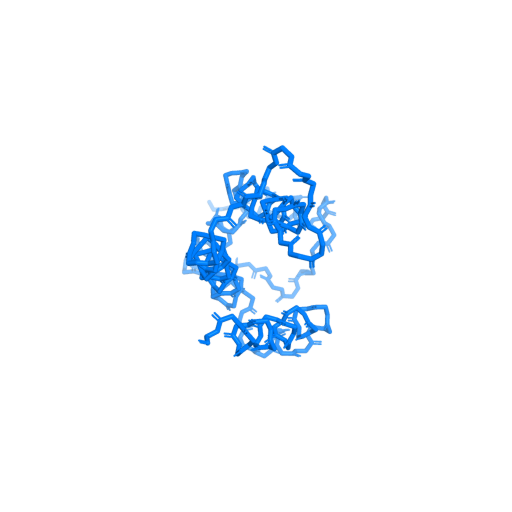Protein AF-A0A2J8MYC1-F1 (afdb_monomer_lite)

Organism: Pan troglodytes (NCBI:txid9598)

Secondary structure (DSSP, 8-state):
-HHHHHHHHHHHHHTT--GGG---SHHHHHHHHHHS-HHHHHHHHHHHHHHHHHTTTSSS--TTS---HHHHHHHHHHHHHHHHHHHHHHHHHH-HHHHHH-HHHHHHHHHHHHHHHH--

Sequence (120 aa):
MNYQEAAIYLQEGENNDKFFTHPKDAKALAAYLFAHNHLFYLMELATALLLLLLSLCEAPAVPALRLGIYVHATLELFALMVVVFELCMKLRWLGLHTFIRHKRTMVKTSVLVVQFVEAI

InterPro domains:
  IPR028801 Two pore channel protein 1 [PTHR46474] (1-120)

Radius of gyration: 17.8 Å; chains: 1; bounding box: 40×26×52 Å

pLDDT: mean 90.34, std 4.66, range [70.94, 95.94]

Structure (mmCIF, N/CA/C/O backbone):
data_AF-A0A2J8MYC1-F1
#
_entry.id   AF-A0A2J8MYC1-F1
#
loop_
_atom_site.group_PDB
_atom_site.id
_atom_site.type_symbol
_atom_site.label_atom_id
_atom_site.label_alt_id
_atom_site.label_comp_id
_atom_site.label_asym_id
_atom_site.label_entity_id
_atom_site.label_seq_id
_atom_site.pdbx_PDB_ins_code
_atom_site.Cartn_x
_atom_site.Cartn_y
_atom_site.Cartn_z
_atom_site.occupancy
_atom_site.B_iso_or_equiv
_atom_site.auth_seq_id
_atom_site.auth_comp_id
_atom_site.auth_asym_id
_atom_site.auth_atom_id
_atom_site.pdbx_PDB_model_num
ATOM 1 N N . MET A 1 1 ? 17.144 6.443 -23.215 1.00 70.94 1 MET A N 1
ATOM 2 C CA . MET A 1 1 ? 16.625 5.147 -22.730 1.00 70.94 1 MET A CA 1
ATOM 3 C C . MET A 1 1 ? 17.678 4.387 -21.931 1.00 70.94 1 MET A C 1
ATOM 5 O O . MET A 1 1 ? 17.438 4.162 -20.757 1.00 70.94 1 MET A O 1
ATOM 9 N N . ASN A 1 2 ? 18.870 4.122 -22.480 1.00 90.00 2 ASN A N 1
ATOM 10 C CA . ASN A 1 2 ? 19.908 3.313 -21.810 1.00 90.00 2 ASN A CA 1
ATOM 11 C C . ASN A 1 2 ? 20.358 3.839 -20.428 1.00 90.00 2 ASN A C 1
ATOM 13 O O . ASN A 1 2 ? 20.582 3.046 -19.524 1.00 90.00 2 ASN A O 1
ATOM 17 N N . TYR A 1 3 ? 20.454 5.163 -20.230 1.00 93.50 3 TYR A N 1
ATOM 18 C CA . TYR A 1 3 ? 20.803 5.736 -18.917 1.00 93.50 3 TYR A CA 1
ATOM 19 C C . TYR A 1 3 ? 19.743 5.468 -17.843 1.00 93.50 3 TYR A C 1
ATOM 21 O O . TYR A 1 3 ? 20.080 5.183 -16.700 1.00 93.50 3 TYR A O 1
ATOM 29 N N . GLN A 1 4 ? 18.462 5.554 -18.211 1.00 90.94 4 GLN A N 1
ATOM 30 C CA . GLN A 1 4 ? 17.353 5.323 -17.289 1.00 90.94 4 GLN A CA 1
ATOM 31 C C . GLN A 1 4 ? 17.255 3.844 -16.915 1.00 90.94 4 GLN A C 1
ATOM 33 O O . GLN A 1 4 ? 17.074 3.517 -15.751 1.00 90.94 4 GLN A O 1
ATOM 38 N N . GLU A 1 5 ? 17.421 2.957 -17.892 1.00 92.44 5 GLU A N 1
ATOM 39 C CA . GLU A 1 5 ? 17.435 1.514 -17.664 1.00 92.44 5 GLU A CA 1
ATOM 40 C C . GLU A 1 5 ? 18.603 1.097 -16.755 1.00 92.44 5 GLU A C 1
ATOM 42 O O . GLU A 1 5 ? 18.397 0.392 -15.770 1.00 92.44 5 GLU A O 1
ATOM 47 N N . ALA A 1 6 ? 19.813 1.612 -17.005 1.00 93.94 6 ALA A N 1
ATOM 48 C CA . ALA A 1 6 ? 20.972 1.363 -16.145 1.00 93.94 6 ALA A CA 1
ATOM 49 C C . ALA A 1 6 ? 20.764 1.876 -14.708 1.00 93.94 6 ALA A C 1
ATOM 51 O O . ALA A 1 6 ? 21.140 1.197 -13.753 1.00 93.94 6 ALA A O 1
ATOM 52 N N . ALA A 1 7 ? 20.131 3.043 -14.540 1.00 93.88 7 ALA A N 1
ATOM 53 C CA . ALA A 1 7 ? 19.781 3.564 -13.220 1.00 93.88 7 ALA A CA 1
ATOM 54 C C . ALA A 1 7 ? 18.770 2.662 -12.488 1.00 93.88 7 ALA A C 1
ATOM 56 O O . ALA A 1 7 ? 18.916 2.438 -11.289 1.00 93.88 7 ALA A O 1
ATOM 57 N N . ILE A 1 8 ? 17.789 2.098 -13.204 1.00 93.31 8 ILE A N 1
ATOM 58 C CA . ILE A 1 8 ? 16.823 1.147 -12.634 1.00 93.31 8 ILE A CA 1
ATOM 59 C C . ILE A 1 8 ? 17.525 -0.138 -12.190 1.00 93.31 8 ILE A C 1
ATOM 61 O O . ILE A 1 8 ? 17.277 -0.587 -11.079 1.00 93.31 8 ILE A O 1
ATOM 65 N N . TYR A 1 9 ? 18.452 -0.691 -12.978 1.00 93.88 9 TYR A N 1
ATOM 66 C CA . TYR A 1 9 ? 19.223 -1.869 -12.552 1.00 93.88 9 TYR A CA 1
ATOM 67 C C . TYR A 1 9 ? 20.029 -1.626 -11.268 1.00 93.88 9 TYR A C 1
ATOM 69 O O . TYR A 1 9 ? 20.112 -2.518 -10.423 1.00 93.88 9 TYR A O 1
ATOM 77 N N . LEU A 1 10 ? 20.609 -0.431 -11.102 1.00 94.81 10 LEU A N 1
ATOM 78 C CA . LEU A 1 10 ? 21.299 -0.059 -9.863 1.00 94.81 10 LEU A CA 1
ATOM 79 C C . LEU A 1 10 ? 20.326 -0.006 -8.675 1.00 94.81 10 LEU A C 1
ATOM 81 O O . LEU A 1 10 ? 20.633 -0.563 -7.624 1.00 94.81 10 LEU A O 1
ATOM 85 N N . GLN A 1 11 ? 19.144 0.592 -8.857 1.00 92.94 11 GLN A N 1
ATOM 86 C CA . GLN A 1 11 ? 18.101 0.657 -7.825 1.00 92.94 11 GLN A CA 1
ATOM 87 C C . GLN A 1 11 ? 17.522 -0.720 -7.473 1.00 92.94 11 GLN A C 1
ATOM 89 O O . GLN A 1 11 ? 17.318 -1.013 -6.296 1.00 92.94 11 GLN A O 1
ATOM 94 N N . GLU A 1 12 ? 17.265 -1.580 -8.460 1.00 93.69 12 GLU A N 1
ATOM 95 C CA . GLU A 1 12 ? 16.801 -2.955 -8.233 1.00 93.69 12 GLU A CA 1
ATOM 96 C C . GLU A 1 12 ? 17.860 -3.764 -7.470 1.00 93.69 12 GLU A C 1
ATOM 98 O O . GLU A 1 12 ? 17.528 -4.523 -6.557 1.00 93.69 12 GLU A O 1
ATOM 103 N N . GLY A 1 13 ? 19.141 -3.564 -7.804 1.00 94.00 13 GLY A N 1
ATOM 104 C CA . GLY A 1 13 ? 20.267 -4.171 -7.098 1.00 94.00 13 GLY A CA 1
ATOM 105 C C . GLY A 1 13 ? 20.380 -3.711 -5.643 1.00 94.00 13 GLY A C 1
ATOM 106 O O . GLY A 1 13 ? 20.555 -4.544 -4.754 1.00 94.00 13 GLY A O 1
ATOM 107 N N . GLU A 1 14 ? 20.233 -2.409 -5.390 1.00 95.00 14 GLU A N 1
ATOM 108 C CA . GLU A 1 14 ? 20.247 -1.823 -4.044 1.00 95.00 14 GLU A CA 1
ATOM 109 C C . GLU A 1 14 ? 19.081 -2.333 -3.180 1.00 95.00 14 GLU A C 1
ATOM 111 O O . GLU A 1 14 ? 19.285 -2.731 -2.033 1.00 95.00 14 GLU A O 1
ATOM 116 N N . ASN A 1 15 ? 17.869 -2.399 -3.742 1.00 92.56 15 ASN A N 1
ATOM 117 C CA . ASN A 1 15 ? 16.657 -2.814 -3.024 1.00 92.56 15 ASN A CA 1
ATOM 118 C C . ASN A 1 15 ? 16.456 -4.340 -2.952 1.00 92.56 15 ASN A C 1
ATOM 120 O O . ASN A 1 15 ? 15.480 -4.807 -2.359 1.00 92.56 15 ASN A O 1
ATOM 124 N N . ASN A 1 16 ? 17.380 -5.132 -3.514 1.00 92.31 16 ASN A N 1
ATOM 125 C CA . ASN A 1 16 ? 17.281 -6.596 -3.615 1.00 92.31 16 ASN A CA 1
ATOM 126 C C . ASN A 1 16 ? 15.995 -7.065 -4.325 1.00 92.31 16 ASN A C 1
ATOM 128 O O . ASN A 1 16 ? 15.409 -8.108 -3.993 1.00 92.31 16 ASN A O 1
ATOM 132 N N . ASP A 1 17 ? 15.570 -6.304 -5.331 1.00 89.25 17 ASP A N 1
ATOM 133 C CA . ASP A 1 17 ? 14.481 -6.699 -6.208 1.00 89.25 17 ASP A CA 1
ATOM 134 C C . ASP A 1 17 ? 14.947 -7.735 -7.229 1.00 89.25 17 ASP A C 1
ATOM 136 O O . ASP A 1 17 ? 16.123 -7.866 -7.579 1.00 89.25 17 ASP A O 1
ATOM 140 N N . LYS A 1 18 ? 14.009 -8.570 -7.676 1.00 89.88 18 LYS A N 1
ATOM 141 C CA . LYS A 1 18 ? 14.334 -9.668 -8.584 1.00 89.88 18 LYS A CA 1
ATOM 142 C C . LYS A 1 18 ? 14.294 -9.182 -10.028 1.00 89.88 18 LYS A C 1
ATOM 144 O O . LYS A 1 18 ? 13.241 -8.818 -10.530 1.00 89.88 18 LYS A O 1
ATOM 149 N N . PHE A 1 19 ? 15.401 -9.339 -10.749 1.00 90.31 19 PHE A N 1
ATOM 150 C CA . PHE A 1 19 ? 15.538 -8.902 -12.148 1.00 90.31 19 PHE A CA 1
ATOM 151 C C . PHE A 1 19 ? 14.535 -9.518 -13.144 1.00 90.31 19 PHE A C 1
ATOM 153 O O . PHE A 1 19 ? 14.404 -9.040 -14.267 1.00 90.31 19 PHE A O 1
ATOM 160 N N . PHE A 1 20 ? 13.796 -10.576 -12.780 1.00 88.19 20 PHE A N 1
ATOM 161 C CA . PHE A 1 20 ? 12.761 -11.128 -13.664 1.00 88.19 20 PHE A CA 1
ATOM 162 C C . PHE A 1 20 ? 11.530 -10.212 -13.797 1.00 88.19 20 PHE A C 1
ATOM 164 O O . PHE A 1 20 ? 10.758 -10.391 -14.738 1.00 88.19 20 PHE A O 1
ATOM 171 N N . THR A 1 21 ? 11.344 -9.245 -12.888 1.00 86.56 21 THR A N 1
ATOM 172 C CA . THR A 1 21 ? 10.276 -8.228 -12.950 1.00 86.56 21 THR A CA 1
ATOM 173 C C . THR A 1 21 ? 10.7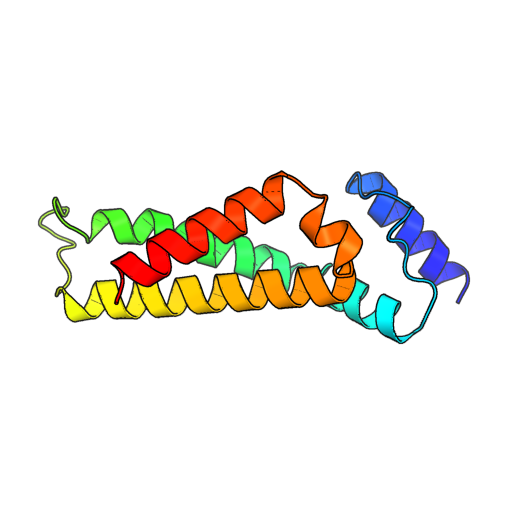35 -6.901 -13.553 1.00 86.56 21 THR A C 1
ATOM 175 O O . THR A 1 21 ? 10.002 -5.916 -13.469 1.00 86.56 21 THR A O 1
ATOM 178 N N . HIS A 1 22 ? 11.926 -6.869 -14.159 1.00 90.31 22 HIS A N 1
ATOM 179 C CA . HIS A 1 22 ? 12.486 -5.659 -14.749 1.00 90.31 22 HIS A CA 1
ATOM 180 C C . HIS A 1 22 ? 11.570 -5.095 -15.856 1.00 90.31 22 HIS A C 1
ATOM 182 O O . HIS A 1 22 ? 11.123 -5.855 -16.731 1.00 90.31 22 HIS A O 1
ATOM 188 N N . PRO A 1 23 ? 11.264 -3.783 -15.855 1.00 89.12 23 PRO A N 1
ATOM 189 C CA . PRO A 1 23 ? 10.338 -3.186 -16.812 1.00 89.12 23 PRO A CA 1
ATOM 190 C C . PRO A 1 23 ? 10.942 -3.100 -18.222 1.00 89.12 23 PRO A C 1
ATOM 192 O O . PRO A 1 23 ? 11.898 -2.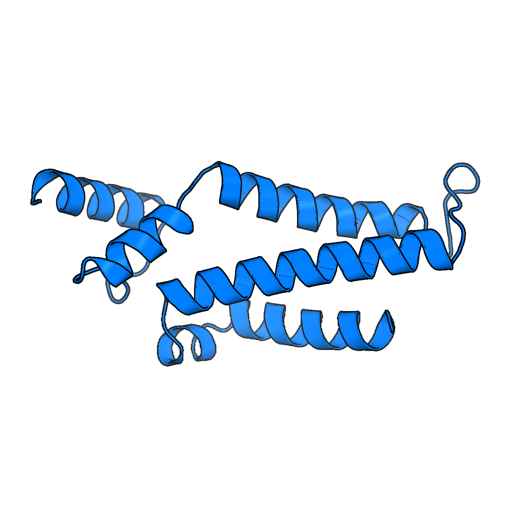370 -18.451 1.00 89.12 23 PRO A O 1
ATOM 195 N N . LYS A 1 24 ? 10.338 -3.795 -19.196 1.00 88.25 24 LYS A N 1
ATOM 196 C CA . LYS A 1 24 ? 10.781 -3.781 -20.611 1.00 88.25 24 LYS A CA 1
ATOM 197 C C . LYS A 1 24 ? 9.964 -2.856 -21.515 1.00 88.25 24 LYS A C 1
ATOM 199 O O . LYS A 1 24 ? 10.478 -2.341 -22.500 1.00 88.25 24 LYS A O 1
ATOM 204 N N . ASP A 1 25 ? 8.701 -2.620 -21.159 1.00 89.94 25 ASP A N 1
ATOM 205 C CA . ASP A 1 25 ? 7.767 -1.792 -21.926 1.00 89.94 25 ASP A CA 1
ATOM 206 C C . ASP A 1 25 ? 7.450 -0.483 -21.197 1.00 89.94 25 ASP A C 1
ATOM 208 O O . ASP A 1 25 ? 7.442 -0.427 -19.965 1.00 89.94 25 ASP A O 1
ATOM 212 N N . ALA A 1 26 ? 7.055 0.556 -21.940 1.00 88.00 26 ALA A N 1
ATOM 213 C CA . ALA A 1 26 ? 6.699 1.864 -21.376 1.00 88.00 26 ALA A CA 1
ATOM 214 C C . ALA A 1 26 ? 5.598 1.789 -20.296 1.00 88.00 26 ALA A C 1
ATOM 216 O O . ALA A 1 26 ? 5.621 2.532 -19.315 1.00 88.00 26 ALA A O 1
ATOM 217 N N . LYS A 1 27 ? 4.649 0.854 -20.437 1.00 89.19 27 LYS A N 1
ATOM 218 C CA . LYS A 1 27 ? 3.587 0.622 -19.445 1.00 89.19 27 LYS A CA 1
ATOM 219 C C . LYS A 1 27 ? 4.134 0.043 -18.135 1.00 89.19 27 LYS A C 1
ATOM 221 O O . LYS A 1 27 ? 3.691 0.456 -17.064 1.00 89.19 27 LYS A O 1
ATOM 226 N N . ALA A 1 28 ? 5.068 -0.904 -18.223 1.00 87.62 28 ALA A N 1
ATOM 227 C CA . ALA A 1 28 ? 5.714 -1.507 -17.060 1.00 87.62 28 ALA A CA 1
ATOM 228 C C . ALA A 1 28 ? 6.647 -0.502 -16.376 1.00 87.62 28 ALA A C 1
ATOM 230 O O . ALA A 1 28 ? 6.652 -0.410 -15.154 1.00 87.62 28 ALA A O 1
ATOM 231 N N . LEU A 1 29 ? 7.349 0.317 -17.165 1.00 90.25 29 LEU A N 1
ATOM 232 C CA . LEU A 1 29 ? 8.192 1.404 -16.673 1.00 90.25 29 LEU A CA 1
ATOM 233 C C . LEU A 1 29 ? 7.382 2.434 -15.876 1.00 90.25 29 LEU A C 1
ATOM 235 O O . LEU A 1 29 ? 7.763 2.794 -14.767 1.00 90.25 29 LEU A O 1
ATOM 239 N N . ALA A 1 30 ? 6.229 2.861 -16.397 1.00 90.38 30 ALA A N 1
ATOM 240 C CA . ALA A 1 30 ? 5.342 3.775 -15.679 1.00 90.38 30 ALA A CA 1
ATOM 241 C C . ALA A 1 30 ? 4.817 3.166 -14.365 1.00 90.38 30 ALA A C 1
ATOM 243 O O . ALA A 1 30 ? 4.732 3.863 -13.357 1.00 90.38 30 ALA A O 1
ATOM 244 N N . ALA A 1 31 ? 4.493 1.868 -14.355 1.00 91.00 31 ALA A N 1
ATOM 245 C CA . ALA A 1 31 ? 4.067 1.171 -13.140 1.00 91.00 31 ALA A CA 1
ATOM 246 C C . ALA A 1 31 ? 5.208 1.034 -12.115 1.00 91.00 31 ALA A C 1
ATOM 248 O O . ALA A 1 31 ? 4.978 1.253 -10.927 1.00 91.00 31 ALA A O 1
ATOM 249 N N . TYR A 1 32 ? 6.427 0.731 -12.573 1.00 91.25 32 TYR A N 1
ATOM 250 C CA . TYR A 1 32 ? 7.621 0.656 -11.733 1.00 91.25 32 TYR A CA 1
ATOM 251 C C . TYR A 1 32 ? 7.901 2.000 -11.055 1.00 91.25 32 TYR A C 1
ATOM 253 O O . TYR A 1 32 ? 7.999 2.048 -9.833 1.00 91.25 32 TYR A O 1
ATOM 261 N N . LEU A 1 33 ? 7.942 3.093 -11.828 1.00 90.75 33 LEU A N 1
ATOM 262 C CA . LEU A 1 33 ? 8.196 4.444 -11.312 1.00 90.75 33 LEU A CA 1
ATOM 263 C C . LEU A 1 33 ? 7.107 4.923 -10.343 1.00 90.75 33 LEU A C 1
ATOM 265 O O . LEU A 1 33 ? 7.401 5.650 -9.400 1.00 90.75 33 LEU A O 1
ATOM 269 N N . PHE A 1 34 ? 5.853 4.517 -10.560 1.00 90.94 34 PHE A N 1
ATOM 270 C CA . PHE A 1 34 ? 4.764 4.842 -9.642 1.00 90.94 34 PHE A CA 1
ATOM 271 C C . PHE A 1 34 ? 4.918 4.127 -8.291 1.00 90.94 34 PHE A C 1
ATOM 273 O O . PHE A 1 34 ? 4.715 4.741 -7.247 1.00 90.94 34 PHE A O 1
ATOM 280 N N . ALA A 1 35 ? 5.288 2.842 -8.310 1.00 88.75 35 ALA A N 1
ATOM 281 C CA . ALA A 1 35 ? 5.480 2.045 -7.098 1.00 88.75 35 ALA A CA 1
ATOM 282 C C . ALA A 1 35 ? 6.785 2.390 -6.352 1.00 88.75 35 ALA A C 1
ATOM 284 O O . ALA A 1 35 ? 6.817 2.333 -5.125 1.00 88.75 35 ALA A O 1
ATOM 285 N N . HIS A 1 36 ? 7.839 2.782 -7.075 1.00 90.62 36 HIS A N 1
ATOM 286 C CA . HIS A 1 36 ? 9.151 3.157 -6.531 1.00 90.62 36 HIS A CA 1
ATOM 287 C C . HIS A 1 36 ? 9.263 4.667 -6.322 1.00 90.62 36 HIS A C 1
ATOM 289 O O . HIS A 1 36 ? 10.191 5.322 -6.796 1.00 90.62 36 HIS A O 1
ATOM 295 N N . ASN A 1 37 ? 8.288 5.232 -5.613 1.00 90.62 37 ASN A N 1
ATOM 296 C CA . ASN A 1 37 ? 8.304 6.629 -5.203 1.00 90.62 37 ASN A CA 1
ATOM 297 C C . ASN A 1 37 ? 8.341 6.715 -3.674 1.00 90.62 37 ASN A C 1
ATOM 299 O O . ASN A 1 37 ? 7.603 6.009 -2.988 1.00 90.62 37 ASN A O 1
ATOM 303 N N . HIS A 1 38 ? 9.135 7.638 -3.129 1.00 91.44 38 HIS A N 1
ATOM 304 C CA . HIS A 1 38 ? 9.193 7.899 -1.690 1.00 91.44 38 HIS A CA 1
ATOM 305 C C . HIS A 1 38 ? 7.823 8.221 -1.089 1.00 91.44 38 HIS A C 1
ATOM 307 O O . HIS A 1 38 ? 7.548 7.823 0.039 1.00 91.44 38 HIS A O 1
ATOM 313 N N . LEU A 1 39 ? 6.945 8.891 -1.843 1.00 91.75 39 LEU A N 1
ATOM 314 C CA . LEU A 1 39 ? 5.571 9.145 -1.401 1.00 91.75 39 LEU A CA 1
ATOM 315 C C . LEU A 1 39 ? 4.777 7.849 -1.220 1.00 91.75 39 LEU A C 1
ATOM 317 O O . LEU A 1 39 ? 4.008 7.738 -0.271 1.00 91.75 39 LEU A O 1
ATOM 321 N N . PHE A 1 40 ? 4.987 6.868 -2.100 1.00 91.81 40 PHE A N 1
ATOM 322 C CA . PHE A 1 40 ? 4.339 5.567 -1.990 1.00 91.81 40 PHE A CA 1
ATOM 323 C C . PHE A 1 40 ? 4.845 4.832 -0.745 1.00 91.81 40 PHE A C 1
ATOM 325 O O . PHE A 1 40 ? 4.037 4.391 0.062 1.00 91.81 40 PHE A O 1
ATOM 332 N N . TYR A 1 41 ? 6.161 4.803 -0.506 1.00 92.06 41 TYR A N 1
ATOM 333 C CA . TYR A 1 41 ? 6.725 4.202 0.711 1.00 92.06 41 TYR A CA 1
ATOM 334 C C . TYR A 1 41 ? 6.266 4.893 1.999 1.00 92.06 41 TYR A C 1
ATOM 336 O O . TYR A 1 41 ? 5.970 4.220 2.986 1.00 92.06 41 TYR A O 1
ATOM 344 N N . LEU A 1 42 ? 6.176 6.226 1.994 1.00 95.19 42 LEU A N 1
ATOM 345 C CA . LEU A 1 42 ? 5.671 6.985 3.135 1.00 95.19 42 LEU A CA 1
ATOM 346 C C . LEU A 1 42 ? 4.193 6.677 3.396 1.00 95.19 42 LEU A C 1
ATOM 348 O O . LEU A 1 42 ? 3.805 6.537 4.552 1.00 95.19 42 LEU A O 1
ATOM 352 N N . MET A 1 43 ? 3.389 6.538 2.340 1.00 94.81 43 MET A N 1
ATOM 353 C CA . MET A 1 43 ? 1.987 6.134 2.438 1.00 94.81 43 MET A CA 1
ATOM 354 C C . MET A 1 43 ? 1.850 4.724 3.030 1.00 94.81 43 MET A C 1
ATOM 356 O O . MET A 1 43 ? 1.064 4.555 3.959 1.00 94.81 43 MET A O 1
ATOM 360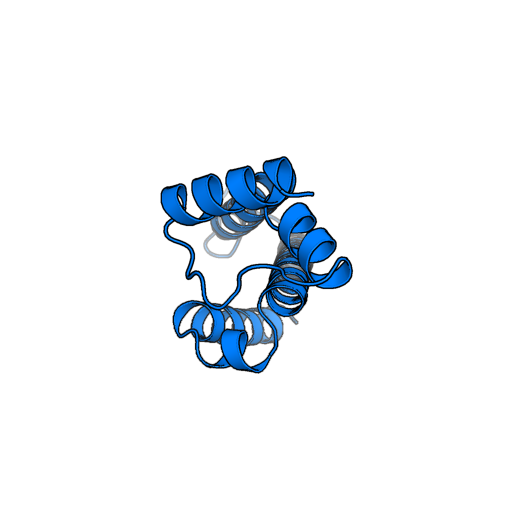 N N . GLU A 1 44 ? 2.647 3.745 2.577 1.00 92.94 44 GLU A N 1
ATOM 361 C CA . GLU A 1 44 ? 2.622 2.383 3.145 1.00 92.94 44 GLU A CA 1
ATOM 362 C C . GLU A 1 44 ? 2.968 2.388 4.640 1.00 92.94 44 GLU A C 1
ATOM 364 O O . GLU A 1 44 ? 2.294 1.747 5.453 1.00 92.94 44 GLU A O 1
ATOM 369 N N . LEU A 1 45 ? 4.002 3.144 5.018 1.00 95.12 45 LEU A N 1
ATOM 370 C CA . LEU A 1 45 ? 4.427 3.261 6.410 1.00 95.12 45 LEU A CA 1
ATOM 371 C C . LEU A 1 45 ? 3.372 3.968 7.270 1.00 95.12 45 LEU A C 1
ATOM 373 O O . LEU A 1 45 ? 3.061 3.498 8.364 1.00 95.12 45 LEU A O 1
ATOM 377 N N . ALA A 1 46 ? 2.815 5.078 6.783 1.00 95.12 46 ALA A N 1
ATOM 378 C CA . ALA A 1 46 ? 1.810 5.853 7.500 1.00 95.12 46 ALA A CA 1
ATOM 379 C C . ALA A 1 46 ? 0.519 5.052 7.711 1.00 95.12 46 ALA A C 1
ATOM 381 O O . ALA A 1 46 ? -0.012 5.056 8.818 1.00 95.12 46 ALA A O 1
ATOM 382 N N . THR A 1 47 ? 0.052 4.320 6.695 1.00 94.56 47 THR A N 1
ATOM 383 C CA . THR A 1 47 ? -1.147 3.470 6.794 1.00 94.56 47 THR A CA 1
ATOM 384 C C . THR A 1 47 ? -0.942 2.342 7.803 1.00 94.56 47 THR A C 1
ATOM 386 O O . THR A 1 47 ? -1.799 2.110 8.654 1.00 94.56 47 THR A O 1
ATOM 389 N N . ALA A 1 48 ? 0.214 1.669 7.766 1.00 94.56 48 ALA A N 1
ATOM 390 C CA . ALA A 1 48 ? 0.530 0.612 8.726 1.00 94.56 48 ALA A CA 1
ATOM 391 C C . ALA A 1 48 ? 0.642 1.148 10.162 1.00 94.56 48 ALA A C 1
ATOM 393 O O . ALA A 1 48 ? 0.138 0.526 11.098 1.00 94.56 48 ALA A O 1
ATOM 394 N N . LEU A 1 49 ? 1.272 2.313 10.342 1.00 95.81 49 LEU A N 1
ATOM 395 C CA . LEU A 1 49 ? 1.393 2.950 11.651 1.00 95.81 49 LEU A CA 1
ATOM 396 C C . LEU A 1 49 ? 0.029 3.404 12.182 1.00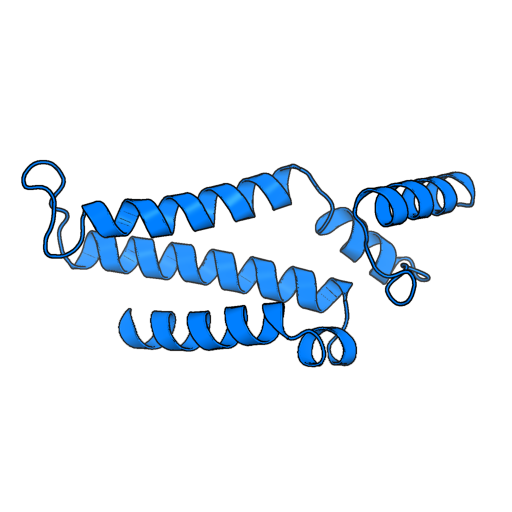 95.81 49 LEU A C 1
ATOM 398 O O . LEU A 1 49 ? -0.254 3.203 13.359 1.00 95.81 49 LEU A O 1
ATOM 402 N N . LEU A 1 50 ? -0.824 3.967 11.322 1.00 93.19 50 LEU A N 1
ATOM 403 C CA . LEU A 1 50 ? -2.190 4.354 11.670 1.00 93.19 50 LEU A CA 1
ATOM 404 C C . LEU A 1 50 ? -2.989 3.146 12.177 1.00 93.19 50 LEU A C 1
ATOM 406 O O . LEU A 1 50 ? -3.570 3.238 13.252 1.00 93.19 50 LEU A O 1
ATOM 410 N N . LEU A 1 51 ? -2.972 2.018 11.453 1.00 93.19 51 LEU A N 1
ATOM 411 C CA . LEU A 1 51 ? -3.659 0.784 11.864 1.00 93.19 51 LEU A CA 1
ATOM 412 C C . LEU A 1 51 ? -3.158 0.272 13.222 1.00 93.19 51 LEU A C 1
ATOM 414 O O . LEU A 1 51 ? -3.954 -0.071 14.089 1.00 93.19 51 LEU A O 1
ATOM 418 N N . LEU A 1 52 ? -1.840 0.273 13.446 1.00 93.38 52 LEU A N 1
ATOM 419 C CA . LEU A 1 52 ? -1.266 -0.137 14.732 1.00 93.38 52 LEU A CA 1
ATOM 420 C C . LEU A 1 52 ? -1.671 0.798 15.880 1.00 93.38 52 LEU A C 1
ATOM 422 O O . LEU A 1 52 ? -1.932 0.336 16.988 1.00 93.38 52 LEU A O 1
ATOM 426 N N . LEU A 1 53 ? -1.720 2.109 15.633 1.00 92.06 53 LEU A N 1
ATOM 427 C CA . LEU A 1 53 ? -2.122 3.095 16.638 1.00 92.06 53 LEU A CA 1
ATOM 428 C C . LEU A 1 53 ? -3.633 3.089 16.897 1.00 92.06 53 LEU A C 1
ATOM 430 O O . LEU A 1 53 ? -4.049 3.428 18.005 1.00 92.06 53 LEU A O 1
ATOM 434 N N . LEU A 1 54 ? -4.448 2.684 15.919 1.00 90.44 54 LEU A N 1
ATOM 435 C CA . LEU A 1 54 ? -5.901 2.583 16.071 1.00 90.44 54 LEU A CA 1
ATOM 436 C C . LEU A 1 54 ? -6.286 1.568 17.156 1.00 90.44 54 LEU A C 1
ATOM 438 O O . LEU A 1 54 ? -7.190 1.837 17.947 1.00 90.44 54 LEU A O 1
ATOM 442 N N . SER A 1 55 ? -5.491 0.504 17.304 1.00 88.88 55 SER A N 1
ATOM 443 C CA . SER A 1 55 ? -5.627 -0.487 18.378 1.00 88.88 55 SER A CA 1
ATOM 444 C C . SER A 1 55 ? -5.595 0.125 19.793 1.00 88.88 55 SER A C 1
ATOM 446 O O . SER A 1 55 ? -6.216 -0.411 20.705 1.00 88.88 55 SER A O 1
ATOM 448 N N . LEU A 1 56 ? -4.949 1.285 20.003 1.00 87.44 56 LEU A N 1
ATOM 449 C CA . LEU A 1 56 ? -4.963 1.988 21.302 1.00 87.44 56 LEU A CA 1
ATOM 450 C C . LEU A 1 56 ? -6.335 2.595 21.649 1.00 87.44 56 LEU A C 1
ATOM 452 O O . LEU A 1 56 ? -6.613 2.879 22.821 1.00 87.44 56 LEU A O 1
ATOM 456 N N . CYS A 1 57 ? -7.158 2.840 20.628 1.00 86.31 57 CYS A N 1
ATOM 457 C CA . CYS A 1 57 ? -8.481 3.454 20.734 1.00 86.31 57 CYS A CA 1
ATOM 458 C C . CYS A 1 57 ? -9.613 2.412 20.790 1.00 86.31 57 CYS A C 1
ATOM 460 O O . CYS A 1 57 ? -10.734 2.750 21.185 1.00 86.31 57 CYS A O 1
ATOM 462 N N . GLU A 1 58 ? -9.325 1.170 20.397 1.00 83.38 58 GLU A N 1
ATOM 463 C CA . GLU A 1 58 ? -10.230 0.019 20.411 1.00 83.38 58 GLU A CA 1
ATOM 464 C C . GLU A 1 58 ? -10.251 -0.680 21.774 1.00 83.38 58 GLU A C 1
ATOM 466 O O . GLU A 1 58 ? -9.378 -0.481 22.612 1.00 83.38 58 GLU A O 1
ATOM 471 N N . ALA A 1 59 ? -11.279 -1.490 22.039 1.00 77.56 59 ALA A N 1
ATOM 472 C CA . ALA A 1 59 ? -11.412 -2.171 23.323 1.00 77.56 59 ALA A CA 1
ATOM 473 C C . ALA A 1 59 ? -10.339 -3.271 23.506 1.00 77.56 59 ALA A C 1
ATOM 475 O O . ALA A 1 59 ? -10.227 -4.132 22.637 1.00 77.56 59 ALA A O 1
ATOM 476 N N . PRO A 1 60 ? -9.629 -3.342 24.654 1.00 76.88 60 PRO A N 1
ATOM 477 C CA . PRO A 1 60 ? -9.658 -2.434 25.805 1.00 76.88 60 PRO A CA 1
ATOM 478 C C . PRO A 1 60 ? -8.856 -1.140 25.561 1.00 76.88 60 PRO A C 1
ATOM 480 O O . PRO A 1 60 ? -7.629 -1.150 25.536 1.00 76.88 60 PRO A O 1
ATOM 483 N N . ALA A 1 61 ? -9.564 -0.011 25.454 1.00 78.56 61 ALA A N 1
ATOM 484 C CA . ALA A 1 61 ? -8.969 1.265 25.059 1.00 78.56 61 ALA A CA 1
ATOM 485 C C . ALA A 1 61 ? -8.276 1.964 26.229 1.00 78.56 61 ALA A C 1
ATOM 487 O O . ALA A 1 61 ? -8.721 1.876 27.381 1.00 78.56 61 ALA A O 1
ATOM 488 N N . VAL A 1 62 ? -7.255 2.765 25.920 1.00 81.50 62 VAL A N 1
ATOM 489 C CA . VAL A 1 62 ? -6.701 3.722 26.885 1.00 81.50 62 VAL A CA 1
ATOM 490 C C . VAL A 1 62 ? -7.819 4.708 27.276 1.00 81.50 62 VAL A C 1
ATOM 492 O O . VAL A 1 62 ? -8.389 5.342 26.387 1.00 81.50 62 VAL A O 1
ATOM 495 N N . PRO A 1 63 ? -8.148 4.894 28.573 1.00 77.25 63 PRO A N 1
ATOM 496 C CA . PRO A 1 63 ? -9.321 5.673 28.995 1.00 77.25 63 PRO A CA 1
ATOM 497 C C . PRO A 1 63 ? -9.393 7.105 28.442 1.00 77.25 63 PRO A C 1
ATOM 499 O O . PRO A 1 63 ? -10.486 7.626 28.245 1.00 77.25 63 PRO A O 1
ATOM 502 N N . ALA A 1 64 ? -8.243 7.728 28.167 1.00 79.31 64 ALA A N 1
ATOM 503 C CA . ALA A 1 64 ? -8.150 9.076 27.602 1.00 79.31 64 ALA A CA 1
ATOM 504 C C . ALA A 1 64 ? -8.353 9.143 26.072 1.00 79.31 64 ALA A C 1
ATOM 506 O O . ALA A 1 64 ? -8.636 10.217 25.552 1.00 79.31 64 ALA A O 1
ATOM 507 N N . LEU A 1 65 ? -8.201 8.025 25.352 1.00 78.75 65 LEU A N 1
ATOM 508 C CA . LEU A 1 65 ? -8.208 7.946 23.880 1.00 78.75 65 LEU A CA 1
ATOM 509 C C . LEU A 1 65 ? -9.400 7.142 23.337 1.00 78.75 65 LEU A C 1
ATOM 511 O O . LEU A 1 65 ? -9.405 6.720 22.183 1.00 78.75 65 LEU A O 1
ATOM 515 N N . ARG A 1 66 ? -10.420 6.902 24.164 1.00 80.75 66 ARG A N 1
ATOM 516 C CA . ARG A 1 66 ? -11.579 6.100 23.772 1.00 80.75 66 ARG A CA 1
ATOM 517 C C . ARG A 1 66 ? -12.382 6.810 22.682 1.00 80.75 66 ARG A C 1
ATOM 519 O O . ARG A 1 66 ? -13.052 7.809 22.942 1.00 80.75 66 ARG A O 1
ATOM 526 N N . LEU A 1 67 ? -12.362 6.245 21.480 1.00 82.81 67 LEU A N 1
ATOM 527 C CA . LEU A 1 67 ? -13.186 6.692 20.362 1.00 82.81 67 LEU A CA 1
ATOM 528 C C . LEU A 1 67 ? -14.521 5.940 20.333 1.00 82.81 67 LEU A C 1
ATOM 530 O O . LEU A 1 67 ? -14.648 4.817 20.826 1.00 82.81 67 LEU A O 1
ATOM 534 N N . GLY A 1 68 ? -15.539 6.568 19.743 1.00 85.25 68 GLY A N 1
ATOM 535 C CA . GLY A 1 68 ? -16.804 5.894 19.457 1.00 85.25 68 GLY A CA 1
ATOM 536 C C . GLY A 1 68 ? -16.604 4.747 18.465 1.00 85.25 68 GLY A C 1
ATOM 537 O O . GLY A 1 68 ? -15.726 4.826 17.607 1.00 85.25 68 GLY A O 1
ATOM 538 N N . ILE A 1 69 ? -17.445 3.713 18.562 1.00 87.19 69 ILE A N 1
ATOM 539 C CA . ILE A 1 69 ? -17.341 2.486 17.749 1.00 87.19 69 ILE A CA 1
ATOM 540 C C . ILE A 1 69 ? -17.315 2.800 16.253 1.00 87.19 69 ILE A C 1
ATOM 542 O O . ILE A 1 69 ? -16.405 2.409 15.535 1.00 87.19 69 ILE A O 1
ATOM 546 N N . TYR A 1 70 ? -18.250 3.634 15.808 1.00 88.81 70 TYR A N 1
ATOM 547 C CA . TYR A 1 70 ? -18.335 4.052 14.412 1.00 88.81 70 TYR A CA 1
ATOM 548 C C . TYR A 1 70 ? -17.112 4.848 13.931 1.00 88.81 70 TYR A C 1
ATOM 550 O O . TYR A 1 70 ? -16.779 4.806 12.751 1.00 88.81 70 TYR A O 1
ATOM 558 N N . VAL A 1 71 ? -16.439 5.585 14.820 1.00 89.88 71 VAL A N 1
ATOM 559 C CA . VAL A 1 71 ? -15.302 6.432 14.434 1.00 89.88 71 VAL A CA 1
ATOM 560 C C . VAL A 1 71 ? -14.072 5.576 14.165 1.00 89.88 71 VAL A C 1
ATOM 562 O O . VAL A 1 71 ? -13.473 5.720 13.106 1.00 89.88 71 VAL A O 1
ATOM 565 N N . HIS A 1 72 ? -13.708 4.662 15.070 1.00 90.50 72 HIS A N 1
ATOM 566 C CA . HIS A 1 72 ? -12.570 3.782 14.797 1.00 90.50 72 HIS A CA 1
ATOM 567 C C . HIS A 1 72 ? -12.877 2.790 13.669 1.00 90.50 72 HIS A C 1
ATOM 569 O O . HIS A 1 72 ? -12.040 2.645 12.791 1.00 90.50 72 HIS A O 1
ATOM 575 N N . ALA A 1 73 ? -14.093 2.236 13.588 1.00 90.62 73 ALA A N 1
ATOM 576 C CA . ALA A 1 73 ? -14.457 1.321 12.500 1.00 90.62 73 ALA A CA 1
ATOM 577 C C . ALA A 1 73 ? -14.372 1.984 11.109 1.00 90.62 73 ALA A C 1
ATOM 579 O O . ALA A 1 73 ? -13.855 1.404 10.159 1.00 90.62 73 ALA A O 1
ATOM 580 N N . THR A 1 74 ? -14.824 3.239 10.966 1.00 93.12 74 THR A N 1
ATOM 581 C CA . THR A 1 74 ? -14.704 3.961 9.682 1.00 93.12 74 THR A CA 1
ATOM 582 C C . THR A 1 74 ? -13.258 4.311 9.334 1.00 93.12 74 THR A C 1
ATOM 584 O O . THR A 1 74 ? -12.891 4.263 8.158 1.00 93.12 74 THR A O 1
ATOM 587 N N . LEU A 1 75 ? -12.425 4.627 10.332 1.00 93.12 75 LEU A N 1
ATOM 588 C CA . LEU A 1 75 ? -10.988 4.848 10.141 1.00 93.12 75 LEU A CA 1
ATOM 589 C C . LEU A 1 75 ? -10.261 3.560 9.745 1.00 93.12 75 LEU A C 1
ATOM 591 O O . LEU A 1 75 ? -9.407 3.601 8.858 1.00 93.12 75 LEU A O 1
ATOM 595 N N . GLU A 1 76 ? -10.622 2.434 10.356 1.00 93.94 76 GLU A N 1
ATOM 596 C CA . GLU A 1 76 ? -10.099 1.115 10.017 1.00 93.94 76 GLU A CA 1
ATOM 597 C C . GLU A 1 76 ? -10.443 0.759 8.570 1.00 93.94 76 GLU A C 1
ATOM 599 O O . GLU A 1 76 ? -9.541 0.533 7.764 1.00 93.94 76 GLU A O 1
ATOM 604 N N . LEU A 1 77 ? -11.725 0.825 8.189 1.00 94.25 77 LEU A N 1
ATOM 605 C CA . LEU A 1 77 ? -12.165 0.568 6.815 1.00 94.25 77 LEU A CA 1
ATOM 606 C C . LEU A 1 77 ? -11.453 1.478 5.807 1.00 94.25 77 LEU A C 1
ATOM 608 O O . LEU A 1 77 ? -11.017 1.011 4.753 1.00 94.25 77 LEU A O 1
ATOM 612 N N . PHE A 1 78 ? -11.285 2.763 6.126 1.00 94.88 78 PHE A N 1
ATOM 613 C CA . PHE A 1 78 ? -10.528 3.685 5.283 1.00 94.88 78 PHE A CA 1
ATOM 614 C C . PHE A 1 78 ? -9.069 3.238 5.113 1.00 94.88 78 PHE A C 1
ATOM 616 O O . PHE A 1 78 ? -8.569 3.184 3.987 1.00 94.88 78 PHE A O 1
ATOM 623 N N . ALA A 1 79 ? -8.394 2.871 6.202 1.00 95.00 79 ALA A N 1
ATOM 624 C CA . ALA A 1 79 ? -7.015 2.403 6.157 1.00 95.00 79 ALA A CA 1
ATOM 625 C C . ALA A 1 79 ? -6.876 1.092 5.368 1.00 95.00 79 ALA A C 1
ATOM 627 O O . ALA A 1 79 ? -5.994 0.980 4.514 1.00 95.00 79 ALA A O 1
ATOM 628 N N . LEU A 1 80 ? -7.782 0.130 5.567 1.00 95.25 80 LEU A N 1
ATOM 629 C CA . LEU A 1 80 ? -7.809 -1.117 4.799 1.00 95.25 80 LEU A CA 1
ATOM 630 C C . LEU A 1 80 ? -8.008 -0.853 3.299 1.00 95.25 80 LEU A C 1
ATOM 632 O O . LEU A 1 80 ? -7.338 -1.479 2.477 1.00 95.25 80 LEU A O 1
ATOM 636 N N . MET A 1 81 ? -8.841 0.122 2.919 1.00 95.38 81 MET A N 1
ATOM 637 C CA . MET A 1 81 ? -8.997 0.535 1.517 1.00 95.38 81 MET A CA 1
ATOM 638 C C . MET A 1 81 ? -7.709 1.125 0.923 1.00 95.38 81 MET A C 1
ATOM 640 O O . MET A 1 81 ? -7.407 0.877 -0.249 1.00 95.38 81 MET A O 1
ATOM 644 N N . VAL A 1 82 ? -6.909 1.849 1.712 1.00 95.31 82 VAL A N 1
ATOM 645 C CA . VAL A 1 82 ? -5.575 2.306 1.280 1.00 95.31 82 VAL A CA 1
ATOM 646 C C . VAL A 1 82 ? -4.637 1.112 1.066 1.00 95.31 82 VAL A C 1
ATOM 648 O O . VAL A 1 82 ? -3.963 1.043 0.036 1.00 95.31 82 VAL A O 1
ATOM 651 N N . VAL A 1 83 ? -4.664 0.106 1.947 1.00 95.31 83 VAL A N 1
ATOM 652 C CA . VAL A 1 83 ? -3.877 -1.129 1.761 1.00 95.31 83 VAL A CA 1
ATOM 653 C C . VAL A 1 83 ? -4.313 -1.902 0.507 1.00 95.31 83 VAL A C 1
ATOM 655 O O . VAL A 1 83 ? -3.463 -2.429 -0.219 1.00 95.31 83 VAL A O 1
ATOM 658 N N . VAL A 1 84 ? -5.616 -1.951 0.199 1.00 95.44 84 VAL A N 1
ATOM 659 C CA . VAL A 1 84 ? -6.123 -2.522 -1.064 1.00 95.44 84 VAL A CA 1
ATOM 660 C C . VAL A 1 84 ? -5.514 -1.783 -2.256 1.00 95.44 84 VAL A C 1
ATOM 662 O O . VAL A 1 84 ? -4.987 -2.420 -3.173 1.00 95.44 84 VAL A O 1
ATOM 665 N N . PHE A 1 85 ? -5.532 -0.449 -2.234 1.00 94.38 85 PHE A N 1
ATOM 666 C CA . PHE A 1 85 ? -4.947 0.369 -3.293 1.00 94.38 85 PHE A CA 1
ATOM 667 C C . PHE A 1 85 ? -3.449 0.076 -3.490 1.00 94.38 85 PHE A C 1
ATOM 669 O O . PHE A 1 85 ? -3.015 -0.143 -4.625 1.00 94.38 85 PHE A O 1
ATOM 676 N N . GLU A 1 86 ? -2.671 -0.024 -2.408 1.00 92.94 86 GLU A N 1
ATOM 677 C CA . GLU A 1 86 ? -1.248 -0.393 -2.463 1.00 92.94 86 GLU A CA 1
ATOM 678 C C . GLU A 1 86 ? -1.021 -1.744 -3.155 1.00 92.94 86 GLU A C 1
ATOM 680 O O . GLU A 1 86 ? -0.161 -1.877 -4.035 1.00 92.94 86 GLU A O 1
ATOM 685 N N . LEU A 1 87 ? -1.808 -2.759 -2.779 1.00 93.31 87 LEU A N 1
ATOM 686 C CA . LEU A 1 87 ? -1.709 -4.098 -3.357 1.00 93.31 87 LEU A CA 1
ATOM 687 C C . LEU A 1 87 ? -2.097 -4.108 -4.837 1.00 93.31 87 LEU A C 1
ATOM 689 O O . LEU A 1 87 ? -1.419 -4.766 -5.628 1.00 93.31 87 LEU A O 1
ATOM 693 N N . CYS A 1 88 ? -3.122 -3.353 -5.239 1.00 92.88 88 CYS A N 1
ATOM 694 C CA . CYS A 1 88 ? -3.500 -3.211 -6.645 1.00 92.88 88 CYS A CA 1
ATOM 695 C C . CYS A 1 88 ? -2.379 -2.574 -7.480 1.00 92.88 88 CYS A C 1
ATOM 697 O O . CYS A 1 88 ? -2.121 -3.011 -8.606 1.00 92.88 88 CYS A O 1
ATOM 699 N N . MET A 1 89 ? -1.680 -1.575 -6.936 1.00 91.12 89 MET A N 1
ATOM 700 C CA . MET A 1 89 ? -0.544 -0.941 -7.615 1.00 91.12 89 MET A CA 1
ATOM 701 C C . MET A 1 89 ? 0.650 -1.896 -7.728 1.00 91.12 89 MET A C 1
ATOM 703 O O . MET A 1 89 ? 1.232 -2.027 -8.809 1.00 91.12 89 MET A O 1
ATOM 707 N N . LYS A 1 90 ? 0.950 -2.658 -6.668 1.00 89.69 90 LYS A N 1
ATOM 708 C CA . LYS A 1 90 ? 1.973 -3.719 -6.705 1.00 89.69 90 LYS A CA 1
ATOM 709 C C . LYS A 1 90 ? 1.621 -4.839 -7.685 1.00 89.69 90 LYS A C 1
ATOM 711 O O . LYS A 1 90 ? 2.498 -5.300 -8.412 1.00 89.69 90 LYS A O 1
ATOM 716 N N . LEU A 1 91 ? 0.353 -5.239 -7.770 1.00 90.81 91 LEU A N 1
ATOM 717 C CA . LEU A 1 91 ? -0.135 -6.211 -8.753 1.00 90.81 91 LEU A CA 1
ATOM 718 C C . LEU A 1 91 ? 0.038 -5.697 -10.189 1.00 90.81 91 LEU A C 1
ATOM 720 O O . LEU A 1 91 ? 0.455 -6.454 -11.067 1.00 90.81 91 LEU A O 1
ATOM 724 N N . ARG A 1 92 ? -0.247 -4.411 -10.431 1.00 89.62 92 ARG A N 1
ATOM 725 C CA . ARG A 1 92 ? -0.068 -3.768 -11.741 1.00 89.62 92 ARG A CA 1
ATOM 726 C C . ARG A 1 92 ? 1.398 -3.733 -12.181 1.00 89.62 92 ARG A C 1
ATOM 728 O O . ARG A 1 92 ? 1.651 -3.846 -13.378 1.00 89.62 92 ARG A O 1
ATOM 735 N N . TRP A 1 93 ? 2.332 -3.576 -11.244 1.00 86.88 93 TRP A N 1
ATOM 736 C CA . TRP A 1 93 ? 3.771 -3.615 -11.516 1.00 86.88 93 TRP A CA 1
ATOM 737 C C . TRP A 1 93 ? 4.299 -5.049 -11.704 1.00 86.88 93 TRP A C 1
ATOM 739 O O . TRP A 1 93 ? 4.875 -5.349 -12.746 1.00 86.88 93 TRP A O 1
ATOM 749 N N . LEU A 1 94 ? 4.078 -5.943 -10.733 1.00 85.44 94 LEU A N 1
ATOM 750 C CA . LEU A 1 94 ? 4.663 -7.295 -10.709 1.00 85.44 94 LEU A CA 1
ATOM 751 C C . LEU A 1 94 ? 4.008 -8.271 -11.698 1.00 85.44 94 LEU A C 1
ATOM 753 O O . LEU A 1 94 ? 4.618 -9.268 -12.096 1.00 85.44 94 LEU A O 1
ATOM 757 N N . GLY A 1 95 ? 2.746 -8.020 -12.051 1.00 87.00 95 GLY A N 1
ATOM 758 C CA . GLY A 1 95 ? 1.905 -8.949 -12.793 1.00 87.00 95 GLY A CA 1
ATOM 759 C C . GLY A 1 95 ? 1.321 -10.066 -11.919 1.00 87.00 95 GLY A C 1
ATOM 760 O O . GLY A 1 95 ? 1.830 -10.411 -10.851 1.00 87.00 95 GLY A O 1
ATOM 761 N N . LEU A 1 96 ? 0.226 -10.663 -12.395 1.00 86.94 96 LEU A N 1
ATOM 762 C CA . LEU A 1 96 ? -0.614 -11.574 -11.610 1.00 86.94 96 LEU A CA 1
ATOM 763 C C . LEU A 1 96 ? 0.087 -12.886 -11.225 1.00 86.94 96 LEU A C 1
ATOM 765 O O . LEU A 1 96 ? 0.017 -13.311 -10.074 1.00 86.94 96 LEU A O 1
ATOM 769 N N . HIS A 1 97 ? 0.823 -13.498 -12.154 1.00 87.25 97 HIS A N 1
ATOM 770 C CA . HIS A 1 97 ? 1.537 -14.752 -11.897 1.00 87.25 97 HIS A CA 1
ATOM 771 C C . HIS A 1 97 ? 2.642 -14.589 -10.837 1.00 87.25 97 HIS A C 1
ATOM 773 O O . HIS A 1 97 ? 2.764 -15.405 -9.922 1.00 87.25 97 HIS A O 1
ATOM 779 N N . THR A 1 98 ? 3.425 -13.509 -10.922 1.00 88.31 98 THR A N 1
ATOM 780 C CA . THR A 1 98 ? 4.468 -13.187 -9.939 1.00 88.31 98 THR A CA 1
ATOM 781 C C . THR A 1 98 ? 3.871 -12.873 -8.574 1.00 88.31 98 THR A C 1
ATOM 783 O O . THR A 1 98 ? 4.366 -13.359 -7.556 1.00 88.31 98 THR A O 1
ATOM 786 N N . PHE A 1 99 ? 2.792 -12.087 -8.558 1.00 89.19 99 PHE A N 1
ATOM 787 C CA . PHE A 1 99 ? 2.123 -11.662 -7.335 1.00 89.19 99 PHE A CA 1
ATOM 788 C C . PHE A 1 99 ? 1.605 -12.853 -6.516 1.00 89.19 99 PHE A C 1
ATOM 790 O O . PHE A 1 99 ? 1.859 -12.918 -5.313 1.00 89.19 99 PHE A O 1
ATOM 797 N N . ILE A 1 100 ? 0.953 -13.824 -7.171 1.00 88.75 100 ILE A N 1
ATOM 798 C CA . ILE A 1 100 ? 0.401 -15.023 -6.514 1.00 88.75 100 ILE A CA 1
ATOM 799 C C . ILE A 1 100 ? 1.511 -15.940 -5.985 1.00 88.75 100 ILE A C 1
ATOM 801 O O . ILE A 1 100 ? 1.379 -16.552 -4.926 1.00 88.75 100 ILE A O 1
ATOM 805 N N . ARG A 1 101 ? 2.639 -16.035 -6.695 1.00 89.88 101 ARG A N 1
ATOM 806 C CA . ARG A 1 101 ? 3.760 -16.893 -6.281 1.00 89.88 101 ARG A CA 1
ATOM 807 C C . ARG A 1 101 ? 4.528 -16.327 -5.081 1.00 89.88 101 ARG A C 1
ATOM 809 O O . ARG A 1 101 ? 5.259 -17.057 -4.405 1.00 89.88 101 ARG A O 1
ATOM 816 N N . HIS A 1 102 ? 4.385 -15.035 -4.807 1.00 90.81 102 HIS A N 1
ATOM 817 C CA . HIS A 1 102 ? 5.109 -14.365 -3.743 1.00 90.81 102 HIS A CA 1
ATOM 818 C C . HIS A 1 102 ? 4.408 -14.551 -2.382 1.00 90.81 102 HIS A C 1
ATOM 820 O O . HIS A 1 102 ? 3.376 -13.956 -2.075 1.00 90.81 102 HIS A O 1
ATOM 826 N N . LYS A 1 103 ? 4.999 -15.397 -1.525 1.00 90.38 103 LYS A N 1
ATOM 827 C CA . LYS A 1 103 ? 4.392 -15.845 -0.255 1.00 90.38 103 LYS A CA 1
ATOM 828 C C . LYS A 1 103 ? 3.984 -14.693 0.674 1.00 90.38 103 LYS A C 1
ATOM 830 O O . LYS A 1 103 ? 2.891 -14.712 1.226 1.00 90.38 103 LYS A O 1
ATOM 835 N N . ARG A 1 104 ? 4.836 -13.671 0.829 1.00 90.38 104 ARG A N 1
ATOM 836 C CA . ARG A 1 104 ? 4.584 -12.542 1.747 1.00 90.38 104 ARG A CA 1
ATOM 837 C C . ARG A 1 104 ? 3.373 -11.704 1.325 1.00 90.38 104 ARG A C 1
ATOM 839 O O . ARG A 1 104 ? 2.598 -11.290 2.178 1.00 90.38 104 ARG A O 1
ATOM 846 N N . THR A 1 105 ? 3.198 -11.457 0.026 1.00 90.75 105 THR A N 1
ATOM 847 C CA . THR A 1 105 ? 2.048 -10.685 -0.484 1.00 90.75 105 THR A CA 1
ATOM 848 C C . THR A 1 105 ? 0.759 -11.485 -0.389 1.00 90.75 105 THR A C 1
ATOM 850 O O . THR A 1 105 ? -0.271 -10.906 -0.057 1.00 90.75 105 THR A O 1
ATOM 853 N N . MET A 1 106 ? 0.816 -12.805 -0.584 1.00 93.06 106 MET A N 1
ATOM 854 C CA . MET A 1 106 ? -0.340 -13.676 -0.361 1.00 93.06 106 MET A CA 1
ATOM 855 C C . MET A 1 106 ? -0.795 -13.656 1.097 1.00 93.06 106 MET A C 1
ATOM 857 O O . MET A 1 106 ? -1.973 -13.433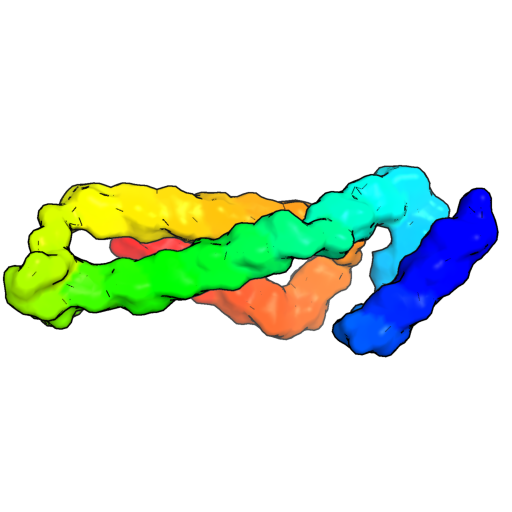 1.347 1.00 93.06 106 MET A O 1
ATOM 861 N N . VAL A 1 107 ? 0.131 -13.774 2.056 1.00 94.94 107 VAL A N 1
ATOM 862 C CA . VAL A 1 107 ? -0.205 -13.655 3.485 1.00 94.94 107 VAL A CA 1
ATOM 863 C C . VAL A 1 107 ? -0.808 -12.280 3.797 1.00 94.94 107 VAL A C 1
ATOM 865 O O . VAL A 1 107 ? -1.864 -12.224 4.420 1.00 94.94 107 VAL A O 1
ATOM 868 N N . LYS A 1 108 ? -0.208 -11.179 3.308 1.00 92.62 108 LYS A N 1
ATOM 869 C CA . LYS A 1 108 ? -0.763 -9.817 3.484 1.00 92.62 108 LYS A CA 1
ATOM 870 C C . LYS A 1 108 ? -2.190 -9.713 2.921 1.00 92.62 108 LYS A C 1
ATOM 872 O O . LYS A 1 108 ? -3.049 -9.131 3.567 1.00 92.62 108 LYS A O 1
ATOM 877 N N . THR A 1 109 ? -2.450 -10.308 1.756 1.00 93.19 109 THR A N 1
ATOM 878 C CA . THR A 1 109 ? -3.776 -10.293 1.111 1.00 93.19 109 THR A CA 1
ATOM 879 C C . THR A 1 109 ? -4.798 -11.120 1.894 1.00 93.19 109 THR A C 1
ATOM 881 O O . THR A 1 109 ? -5.918 -10.665 2.091 1.00 93.19 109 THR A O 1
ATOM 884 N N . SER A 1 110 ? -4.429 -12.306 2.387 1.00 93.75 110 SER A N 1
ATOM 885 C CA . SER A 1 110 ? -5.314 -13.128 3.224 1.00 93.75 110 SER A CA 1
ATOM 886 C C . SER A 1 110 ? -5.691 -12.423 4.527 1.00 93.75 110 SER A C 1
ATOM 888 O O . SER A 1 110 ? -6.864 -12.400 4.880 1.00 93.75 110 SER A O 1
ATOM 890 N N . VAL A 1 111 ? -4.716 -11.818 5.216 1.00 95.00 111 VAL A N 1
ATOM 891 C CA . VAL A 1 111 ? -4.959 -11.058 6.456 1.00 95.00 111 VAL A CA 1
ATOM 892 C C . VAL A 1 111 ? -5.862 -9.856 6.190 1.00 95.00 111 VAL A C 1
ATOM 894 O O . VAL A 1 111 ? -6.797 -9.626 6.948 1.00 95.00 111 VAL A O 1
ATOM 897 N N . LEU A 1 112 ? -5.632 -9.138 5.087 1.00 94.38 112 LEU A N 1
ATOM 898 C CA . LEU A 1 112 ? -6.472 -8.015 4.674 1.00 94.38 112 LEU A CA 1
ATOM 899 C C . LEU A 1 112 ? -7.935 -8.430 4.482 1.00 94.38 112 LEU A C 1
ATOM 901 O O . LEU A 1 112 ? -8.824 -7.719 4.929 1.00 94.38 112 LEU A O 1
ATOM 905 N N . VAL A 1 113 ? -8.191 -9.580 3.850 1.00 94.00 113 VAL A N 1
ATOM 906 C CA . VAL A 1 113 ? -9.561 -10.087 3.663 1.00 94.00 113 VAL A CA 1
ATOM 907 C C . VAL A 1 113 ? -10.226 -10.395 5.003 1.00 94.00 113 VAL A C 1
ATOM 909 O O . VAL A 1 113 ? -11.387 -10.048 5.181 1.00 94.00 113 VAL A O 1
ATOM 912 N N . VAL A 1 114 ? -9.505 -11.013 5.943 1.00 95.94 114 VAL A N 1
ATOM 913 C CA . VAL A 1 114 ? -10.047 -11.316 7.277 1.00 95.94 114 VAL A CA 1
ATOM 914 C C . VAL A 1 114 ? -10.393 -10.028 8.026 1.00 95.94 114 VAL A C 1
ATOM 916 O O . VAL A 1 114 ? -11.538 -9.876 8.436 1.00 95.94 114 VAL A O 1
ATOM 919 N N . GLN A 1 115 ? -9.461 -9.072 8.109 1.00 93.69 115 GLN A N 1
ATOM 920 C CA . GLN A 1 115 ? -9.703 -7.787 8.784 1.00 93.69 115 GLN A CA 1
ATOM 921 C C . GLN A 1 115 ? -10.859 -7.012 8.148 1.00 93.69 115 GLN A C 1
ATOM 923 O O . GLN A 1 115 ? -11.694 -6.451 8.842 1.00 93.69 115 GLN A O 1
ATOM 928 N N . PHE A 1 116 ? -10.958 -7.022 6.818 1.00 92.62 116 PHE A N 1
ATOM 929 C CA . PHE A 1 116 ? -12.032 -6.318 6.122 1.00 92.62 116 PHE A CA 1
ATOM 930 C C . PHE A 1 116 ? -13.411 -6.929 6.388 1.00 92.62 116 PHE A C 1
ATOM 932 O O . PHE A 1 116 ? -14.393 -6.199 6.446 1.00 92.62 116 PHE A O 1
ATOM 939 N N . VAL A 1 117 ? -13.498 -8.254 6.542 1.00 93.50 117 VAL A N 1
ATOM 940 C CA . VAL A 1 117 ? -14.752 -8.935 6.903 1.00 93.50 117 VAL A CA 1
ATOM 941 C C . VAL A 1 117 ? -15.124 -8.680 8.364 1.00 93.50 117 VAL A C 1
ATOM 943 O O . VAL A 1 117 ? -16.306 -8.564 8.655 1.00 93.50 117 VAL A O 1
ATOM 946 N N . GLU A 1 118 ? -14.146 -8.588 9.268 1.00 90.56 118 GLU A N 1
ATOM 947 C CA . GLU A 1 118 ? -14.382 -8.294 10.691 1.00 90.56 118 GLU A CA 1
ATOM 948 C C . GLU A 1 118 ? -14.765 -6.827 10.945 1.00 90.56 118 GLU A C 1
ATOM 950 O O . GLU A 1 118 ? -15.512 -6.546 11.880 1.00 90.56 118 GLU A O 1
ATOM 955 N N . ALA A 1 119 ? -14.284 -5.904 10.108 1.00 86.31 119 ALA A N 1
ATOM 956 C CA . ALA A 1 119 ? -14.567 -4.474 10.216 1.00 86.31 119 ALA A CA 1
ATOM 957 C C . ALA A 1 119 ? -15.940 -4.050 9.642 1.00 86.31 119 ALA A C 1
ATOM 959 O O . ALA A 1 119 ? -16.361 -2.910 9.865 1.00 86.31 119 ALA A O 1
ATOM 960 N N . ILE A 1 120 ? -16.619 -4.925 8.882 1.00 80.94 120 ILE A N 1
ATOM 961 C CA . ILE A 1 120 ? -17.982 -4.718 8.338 1.00 80.94 120 ILE A CA 1
ATOM 962 C C . ILE A 1 120 ? -19.030 -5.217 9.332 1.00 80.94 120 ILE A C 1
ATOM 964 O O . ILE A 1 120 ? -19.986 -4.448 9.592 1.00 80.94 120 ILE A O 1
#

Foldseek 3Di:
DVVVLVVVVVVCVVVVHDCVLRDDDPQLVVLVVVCPDPVNVVLVVVLVVQLVVLVCQDVVHDPVNPDDLVVSLVVQLVSLVSVVVSLVSVCSNRPDVRQVPDPVNVVVVVVSVVSNVVSD